Protein AF-A0A4Q6BII1-F1 (afdb_monomer)

Radius of gyration: 21.55 Å; Cα contacts (8 Å, |Δi|>4): 163; chains: 1; bounding box: 41×50×65 Å

Structure (mmCIF, N/CA/C/O backbone):
data_AF-A0A4Q6BII1-F1
#
_entry.id   AF-A0A4Q6BII1-F1
#
loop_
_atom_site.group_PDB
_atom_site.id
_atom_site.type_symbol
_atom_site.label_atom_id
_atom_site.label_alt_id
_atom_site.label_comp_id
_atom_site.label_asym_id
_atom_site.label_entity_id
_atom_site.label_seq_id
_atom_site.pdbx_PDB_ins_code
_atom_site.Cartn_x
_atom_site.Cartn_y
_atom_site.Cartn_z
_atom_site.occupancy
_atom_site.B_iso_or_equiv
_atom_site.auth_seq_id
_atom_site.auth_comp_id
_atom_site.auth_asym_id
_atom_site.auth_atom_id
_atom_site.pdbx_PDB_model_num
ATOM 1 N N . MET A 1 1 ? -18.991 -22.303 -30.744 1.00 34.25 1 MET A N 1
ATOM 2 C CA . MET A 1 1 ? -18.487 -20.930 -30.538 1.00 34.25 1 MET A CA 1
ATOM 3 C C . MET A 1 1 ? -17.947 -20.864 -29.124 1.00 34.25 1 MET A C 1
ATOM 5 O O . MET A 1 1 ? -18.706 -20.685 -28.183 1.00 34.25 1 MET A O 1
ATOM 9 N N . GLU A 1 2 ? -16.661 -21.169 -28.987 1.00 31.41 2 GLU A N 1
ATOM 10 C CA . GLU A 1 2 ? -15.942 -21.189 -27.715 1.00 31.41 2 GLU A CA 1
ATOM 11 C C . GLU A 1 2 ? -15.625 -19.744 -27.312 1.00 31.41 2 GLU A C 1
ATOM 13 O O . GLU A 1 2 ? -14.815 -19.079 -27.955 1.00 31.41 2 GLU A O 1
ATOM 18 N N . ALA A 1 3 ? -16.290 -19.231 -26.277 1.00 32.81 3 ALA A N 1
ATOM 19 C CA . ALA A 1 3 ? -15.881 -17.990 -25.633 1.00 32.81 3 ALA A CA 1
ATOM 20 C C . ALA A 1 3 ? -14.829 -18.345 -24.577 1.00 32.81 3 ALA A C 1
ATOM 22 O O . ALA A 1 3 ? -15.116 -19.029 -23.595 1.00 32.81 3 ALA A O 1
ATOM 23 N N . GLY A 1 4 ? -13.590 -17.942 -24.858 1.00 30.06 4 GLY A N 1
ATOM 24 C CA . GLY A 1 4 ? -12.393 -18.321 -24.125 1.00 30.06 4 GLY A CA 1
ATOM 25 C C . GLY A 1 4 ? -12.484 -18.058 -22.625 1.00 30.06 4 GLY A C 1
ATOM 26 O O . GLY A 1 4 ? -12.765 -16.946 -22.177 1.00 30.06 4 GLY A O 1
ATOM 27 N N . ALA A 1 5 ? -12.161 -19.093 -21.852 1.00 34.50 5 ALA A N 1
ATOM 28 C CA . ALA A 1 5 ? -11.803 -18.964 -20.453 1.00 34.50 5 ALA A CA 1
ATOM 29 C C . ALA A 1 5 ? -10.589 -18.027 -20.354 1.00 34.50 5 ALA A C 1
ATOM 31 O O . ALA A 1 5 ? -9.453 -18.419 -20.633 1.00 34.50 5 ALA A O 1
ATOM 32 N N . ASN A 1 6 ? -10.844 -16.765 -20.003 1.00 36.00 6 ASN A N 1
ATOM 33 C CA . ASN A 1 6 ? -9.816 -15.761 -19.780 1.00 36.00 6 ASN A CA 1
ATOM 34 C C . ASN A 1 6 ? -9.047 -16.138 -18.508 1.00 36.00 6 ASN A C 1
ATOM 36 O O . ASN A 1 6 ? -9.420 -15.803 -17.384 1.00 36.00 6 ASN A O 1
ATOM 40 N N . ASN A 1 7 ? -8.004 -16.940 -18.704 1.00 34.62 7 ASN A N 1
ATOM 41 C CA . ASN A 1 7 ? -7.145 -17.502 -17.678 1.00 34.62 7 ASN A CA 1
ATOM 42 C C . ASN A 1 7 ? -6.182 -16.408 -17.182 1.00 34.62 7 ASN A C 1
ATOM 44 O O . ASN A 1 7 ? -4.979 -16.425 -17.450 1.00 34.62 7 ASN A O 1
ATOM 48 N N . LEU A 1 8 ? -6.730 -15.416 -16.474 1.00 41.81 8 LEU A N 1
ATOM 49 C CA . LEU A 1 8 ? -5.967 -14.496 -15.639 1.00 41.81 8 LEU A CA 1
ATOM 50 C C . LEU A 1 8 ? -5.309 -15.341 -14.547 1.00 41.81 8 LEU A C 1
ATOM 52 O O . LEU A 1 8 ? -5.911 -15.625 -13.514 1.00 41.81 8 LEU A O 1
ATOM 56 N N . LYS A 1 9 ? -4.078 -15.799 -14.805 1.00 41.16 9 LYS A N 1
ATOM 57 C CA . LYS A 1 9 ? -3.211 -16.452 -13.818 1.00 41.16 9 LYS A CA 1
ATOM 58 C C . LYS A 1 9 ? -3.193 -15.574 -12.569 1.00 41.16 9 LYS A C 1
ATOM 60 O O . LYS A 1 9 ? -2.496 -14.563 -12.541 1.00 41.16 9 LYS A O 1
ATOM 65 N N . LYS A 1 10 ? -3.987 -15.947 -11.563 1.00 42.03 10 LYS A N 1
ATOM 66 C CA . LYS A 1 10 ? -4.160 -15.214 -10.308 1.00 42.03 10 LYS A CA 1
ATOM 67 C C . LYS A 1 10 ? -2.780 -15.086 -9.6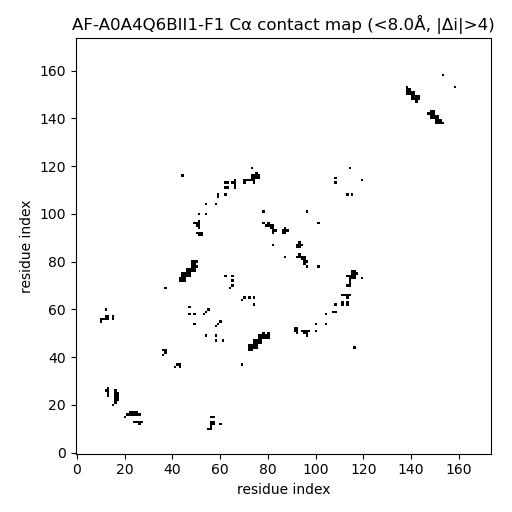64 1.00 42.03 10 LYS A C 1
ATOM 69 O O . LYS A 1 10 ? -2.242 -16.059 -9.134 1.00 42.03 10 LYS A O 1
ATOM 74 N N . ALA A 1 11 ? -2.145 -13.924 -9.812 1.00 53.94 11 ALA A N 1
ATOM 75 C CA . ALA A 1 11 ? -0.822 -13.686 -9.261 1.00 53.94 11 ALA A CA 1
ATOM 76 C C . ALA A 1 11 ? -0.919 -13.877 -7.747 1.00 53.94 11 ALA A C 1
ATOM 78 O O . ALA A 1 11 ? -1.707 -13.202 -7.091 1.00 53.94 11 ALA A O 1
ATOM 79 N N . ARG A 1 12 ? -0.169 -14.838 -7.193 1.00 57.84 12 ARG A N 1
ATOM 80 C CA . ARG A 1 12 ? -0.220 -15.138 -5.759 1.00 57.84 12 ARG A CA 1
ATOM 81 C C . ARG A 1 12 ? 0.144 -13.868 -4.977 1.00 57.84 12 ARG A C 1
ATOM 83 O O . ARG A 1 12 ? 1.288 -13.406 -5.136 1.00 57.84 12 ARG A O 1
ATOM 90 N N . PRO A 1 13 ? -0.765 -13.334 -4.141 1.00 64.38 13 PRO A N 1
ATOM 91 C CA . PRO A 1 13 ? -0.460 -12.202 -3.276 1.00 64.38 13 PRO A CA 1
ATOM 92 C C . PRO A 1 13 ? 0.798 -12.502 -2.457 1.00 64.38 13 PRO A C 1
ATOM 94 O O . PRO A 1 13 ? 0.960 -13.611 -1.950 1.00 64.38 13 PRO A O 1
ATOM 97 N N . GLY A 1 14 ? 1.734 -11.555 -2.399 1.00 67.06 14 GLY A N 1
ATOM 98 C CA . GLY A 1 14 ? 3.001 -11.715 -1.673 1.00 67.06 14 GLY A CA 1
ATOM 99 C C . GLY A 1 14 ? 4.154 -12.360 -2.453 1.00 67.06 14 GLY A C 1
ATOM 100 O O . GLY A 1 14 ? 5.294 -12.322 -1.988 1.00 67.06 14 GLY A O 1
ATOM 101 N N . SER A 1 15 ? 3.933 -12.883 -3.666 1.00 81.75 15 SER A N 1
ATOM 102 C CA . SER A 1 15 ? 5.036 -13.438 -4.475 1.00 81.75 15 SER A CA 1
ATOM 103 C C . SER A 1 15 ? 6.072 -12.382 -4.893 1.00 81.75 15 SER A C 1
ATOM 105 O O . SER A 1 15 ? 7.258 -12.696 -5.022 1.00 81.75 15 SER A O 1
ATOM 107 N N . CYS A 1 16 ? 5.650 -11.124 -5.046 1.00 90.56 16 CYS A N 1
ATOM 108 C CA . CYS A 1 16 ? 6.509 -9.988 -5.380 1.00 90.56 16 CYS A CA 1
ATOM 109 C C . CYS A 1 16 ? 7.526 -9.670 -4.280 1.00 90.56 16 CYS A C 1
ATOM 111 O O . CYS A 1 16 ? 8.690 -9.445 -4.595 1.00 90.56 16 CYS A O 1
ATOM 113 N N . ALA A 1 17 ? 7.143 -9.752 -3.002 1.00 90.25 17 ALA A N 1
ATOM 114 C CA . ALA A 1 17 ? 8.054 -9.487 -1.887 1.00 90.25 17 ALA A CA 1
ATOM 115 C C . ALA A 1 17 ? 9.252 -10.450 -1.876 1.00 90.25 17 ALA A C 1
ATOM 117 O O . ALA A 1 17 ? 10.391 -10.032 -1.674 1.00 90.25 17 ALA A O 1
ATOM 118 N N . ARG A 1 18 ? 9.017 -11.730 -2.195 1.00 90.19 18 ARG A N 1
ATOM 119 C CA . ARG A 1 18 ? 10.093 -12.719 -2.334 1.00 90.19 18 ARG A CA 1
ATOM 120 C C . ARG A 1 18 ? 10.954 -12.471 -3.573 1.00 90.19 18 ARG A C 1
ATOM 122 O O . ARG A 1 18 ? 12.163 -12.649 -3.505 1.00 90.19 18 ARG A O 1
ATOM 129 N N . LYS A 1 19 ? 10.350 -12.114 -4.711 1.00 90.06 19 LYS A N 1
ATOM 130 C CA . LYS A 1 19 ? 11.076 -11.919 -5.980 1.00 90.06 19 LYS A CA 1
ATOM 131 C C . LYS A 1 19 ? 11.939 -10.656 -5.973 1.00 90.06 19 LYS A C 1
ATOM 133 O O . LYS A 1 19 ? 13.076 -10.706 -6.421 1.00 90.06 19 LYS A O 1
ATOM 138 N N . ILE A 1 20 ? 11.390 -9.557 -5.463 1.00 89.44 20 ILE A N 1
ATOM 139 C CA . ILE A 1 20 ? 11.988 -8.219 -5.529 1.00 89.44 20 ILE A CA 1
ATOM 140 C C . ILE A 1 20 ? 12.780 -7.941 -4.255 1.00 89.44 20 ILE A C 1
ATOM 142 O O . ILE A 1 20 ? 13.984 -7.715 -4.305 1.00 89.44 20 ILE A O 1
ATOM 146 N N . GLY A 1 21 ? 12.115 -8.022 -3.101 1.00 85.75 21 GLY A N 1
ATOM 147 C CA . GLY A 1 21 ? 12.714 -7.712 -1.801 1.00 85.75 21 GLY A CA 1
ATOM 148 C C . GLY A 1 21 ? 13.489 -8.868 -1.171 1.00 85.75 21 GLY A C 1
ATOM 149 O O . GLY A 1 21 ? 14.138 -8.670 -0.152 1.00 85.75 21 GLY A O 1
ATOM 150 N N . ARG A 1 22 ? 13.420 -10.082 -1.741 1.00 89.88 22 ARG A N 1
ATOM 151 C CA . ARG A 1 22 ? 13.956 -11.321 -1.138 1.00 89.88 22 ARG A CA 1
ATOM 152 C C . ARG A 1 22 ? 13.368 -11.623 0.245 1.00 89.88 22 ARG A C 1
ATOM 154 O O . ARG A 1 22 ? 13.973 -12.351 1.024 1.00 89.88 22 ARG A O 1
ATOM 161 N N . ILE A 1 23 ? 12.159 -11.124 0.518 1.00 90.31 23 ILE A N 1
ATOM 162 C CA . ILE A 1 23 ? 11.469 -11.305 1.799 1.00 90.31 23 ILE A CA 1
ATOM 163 C C . ILE A 1 23 ? 10.456 -12.452 1.670 1.00 90.31 23 ILE A C 1
ATOM 165 O O . ILE A 1 23 ? 9.436 -12.304 0.985 1.00 90.31 23 ILE A O 1
ATOM 169 N N . PRO A 1 24 ? 10.704 -13.618 2.289 1.00 88.69 24 PRO A N 1
ATOM 170 C CA . PRO A 1 24 ? 9.736 -14.705 2.309 1.00 88.69 24 PRO A CA 1
ATOM 171 C C . PRO A 1 24 ? 8.568 -14.374 3.246 1.00 88.69 24 PRO A C 1
ATOM 173 O O . PRO A 1 24 ? 8.750 -13.720 4.267 1.00 88.69 24 PRO A O 1
ATOM 176 N N . ARG A 1 25 ? 7.370 -14.870 2.914 1.00 88.94 25 ARG A N 1
ATOM 177 C CA . ARG A 1 25 ? 6.154 -14.761 3.746 1.00 88.94 25 ARG A CA 1
ATOM 178 C C . ARG A 1 25 ? 5.773 -13.334 4.178 1.00 88.94 25 ARG A C 1
ATOM 180 O O . ARG A 1 25 ? 5.088 -13.156 5.178 1.00 88.94 25 ARG A O 1
ATOM 187 N N . TYR A 1 26 ? 6.219 -12.311 3.442 1.00 90.75 26 TYR A N 1
ATOM 188 C CA . TYR A 1 26 ? 5.977 -10.909 3.800 1.00 90.75 26 TYR A CA 1
ATOM 189 C C . TYR A 1 26 ? 4.486 -10.614 3.980 1.00 90.75 26 TYR A C 1
ATOM 191 O O . TYR A 1 26 ? 4.082 -10.030 4.978 1.00 90.75 26 TYR A O 1
ATOM 199 N N . PHE A 1 27 ? 3.660 -11.053 3.028 1.00 90.50 27 PHE A N 1
ATOM 200 C CA . PHE A 1 27 ? 2.234 -10.748 3.044 1.00 90.50 27 PHE A CA 1
ATOM 201 C C . PHE A 1 27 ? 1.519 -11.441 4.209 1.00 90.50 27 PHE A C 1
ATOM 203 O O . PHE A 1 27 ? 0.665 -10.844 4.852 1.00 90.50 27 PHE A O 1
ATOM 210 N N . GLU A 1 28 ? 1.881 -12.683 4.522 1.00 91.56 28 GLU A N 1
ATOM 211 C CA . GLU A 1 28 ? 1.362 -13.415 5.674 1.00 91.56 28 GLU A CA 1
ATOM 212 C C . GLU A 1 28 ? 1.757 -12.745 6.995 1.00 91.56 28 GLU A C 1
ATOM 214 O O . GLU A 1 28 ? 0.883 -12.488 7.824 1.00 91.56 28 GLU A O 1
ATOM 219 N N . SER A 1 29 ? 3.038 -12.398 7.159 1.00 93.50 29 SER A N 1
ATOM 220 C CA . SER A 1 29 ? 3.549 -11.742 8.367 1.00 93.50 29 SER A CA 1
ATOM 221 C C . SER A 1 29 ? 2.915 -10.368 8.590 1.00 93.50 29 SER A C 1
ATOM 223 O O . SER A 1 29 ? 2.462 -10.073 9.693 1.00 93.50 29 SER A O 1
ATOM 225 N N . VAL A 1 30 ? 2.822 -9.541 7.543 1.00 93.56 30 VAL A N 1
ATOM 226 C CA . VAL A 1 30 ? 2.227 -8.198 7.633 1.00 93.56 30 VAL A CA 1
ATOM 227 C C . VAL A 1 30 ? 0.744 -8.277 7.979 1.00 93.56 30 VAL A C 1
ATOM 229 O O . VAL A 1 30 ? 0.294 -7.568 8.872 1.00 93.56 30 VAL A O 1
ATOM 232 N N . LYS A 1 31 ? -0.021 -9.177 7.348 1.00 94.00 31 LYS A N 1
ATOM 233 C CA . LYS A 1 31 ? -1.441 -9.368 7.685 1.00 94.00 31 LYS A CA 1
ATOM 234 C C . LYS A 1 31 ? -1.644 -9.788 9.139 1.00 94.00 31 LYS A C 1
ATOM 236 O O . LYS A 1 31 ? -2.570 -9.300 9.782 1.00 94.00 31 LYS A O 1
ATOM 241 N N . ALA A 1 32 ? -0.802 -10.687 9.651 1.00 93.44 32 ALA A N 1
ATOM 242 C CA . ALA A 1 32 ? -0.866 -11.118 11.045 1.00 93.44 32 ALA A CA 1
ATOM 243 C C . ALA A 1 32 ? -0.567 -9.957 12.007 1.00 93.44 32 ALA A C 1
ATOM 245 O O . ALA A 1 32 ? -1.323 -9.744 12.951 1.00 93.44 32 ALA A O 1
ATOM 246 N N . ALA A 1 33 ? 0.473 -9.167 11.722 1.00 93.56 33 ALA A N 1
ATOM 247 C CA . ALA A 1 33 ? 0.847 -8.010 12.532 1.00 93.56 33 ALA A CA 1
ATOM 248 C C . ALA A 1 33 ? -0.231 -6.914 12.520 1.00 93.56 33 ALA A C 1
ATOM 250 O O . ALA A 1 33 ? -0.618 -6.426 13.578 1.00 93.56 33 ALA A O 1
ATOM 251 N N . ILE A 1 34 ? -0.774 -6.574 11.345 1.00 94.62 34 ILE A N 1
ATOM 252 C CA . ILE A 1 34 ? -1.856 -5.586 11.223 1.00 94.62 34 ILE A CA 1
ATOM 253 C C . ILE A 1 34 ? -3.106 -6.067 11.969 1.00 94.62 34 ILE A C 1
ATOM 255 O O . ILE A 1 34 ? -3.734 -5.280 12.669 1.00 94.62 34 ILE A O 1
ATOM 259 N N . LYS A 1 35 ? -3.463 -7.357 11.868 1.00 93.12 35 LYS A N 1
ATOM 260 C CA . LYS A 1 35 ? -4.571 -7.911 12.658 1.00 93.12 35 LYS A CA 1
ATOM 261 C C . LYS A 1 35 ? -4.305 -7.763 14.145 1.00 93.12 35 LYS A C 1
ATOM 263 O O . LYS A 1 35 ? -5.178 -7.275 14.846 1.00 93.12 35 LYS A O 1
ATOM 268 N N . TYR A 1 36 ? -3.130 -8.154 14.623 1.00 92.62 36 TYR A N 1
ATOM 269 C CA . TYR A 1 36 ? -2.789 -8.023 16.037 1.00 92.62 36 TYR A CA 1
ATOM 270 C C . TYR A 1 36 ? -2.916 -6.569 16.524 1.00 92.62 36 TYR A C 1
ATOM 272 O O . TYR A 1 36 ? -3.579 -6.322 17.526 1.00 92.62 36 TYR A O 1
ATOM 280 N N . ALA A 1 37 ? -2.379 -5.610 15.764 1.00 90.06 37 ALA A N 1
ATOM 281 C CA . ALA A 1 37 ? -2.502 -4.184 16.064 1.00 90.06 37 ALA A CA 1
ATOM 282 C C . ALA A 1 37 ? -3.963 -3.703 16.067 1.00 90.06 37 ALA A C 1
ATOM 284 O O . ALA A 1 37 ? -4.362 -2.962 16.953 1.00 90.06 37 ALA A O 1
ATOM 285 N N . ALA A 1 38 ? -4.797 -4.168 15.136 1.00 88.44 38 ALA A N 1
ATOM 286 C CA . ALA A 1 38 ? -6.21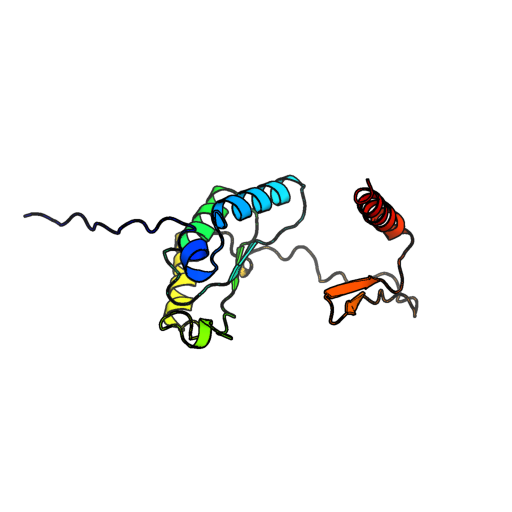4 -3.808 15.124 1.00 88.44 38 ALA A CA 1
ATOM 287 C C . ALA A 1 38 ? -6.980 -4.322 16.360 1.00 88.44 38 ALA A C 1
ATOM 289 O O . ALA A 1 38 ? -7.921 -3.675 16.810 1.00 88.44 38 ALA A O 1
ATOM 290 N N . HIS A 1 39 ? -6.585 -5.470 16.923 1.00 86.25 39 HIS A N 1
ATOM 291 C CA . HIS A 1 39 ? -7.228 -6.035 18.116 1.00 86.25 39 HIS A CA 1
ATOM 292 C C . HIS A 1 39 ? -6.762 -5.383 19.425 1.00 86.25 39 HIS A C 1
ATOM 294 O O . HIS A 1 39 ? -7.394 -5.610 20.454 1.00 86.25 39 HIS A O 1
ATOM 300 N N . SER A 1 40 ? -5.695 -4.575 19.420 1.00 85.38 40 SER A N 1
ATOM 301 C CA . SER A 1 40 ? -5.242 -3.878 20.633 1.00 85.38 40 SER A CA 1
ATOM 302 C C . SER A 1 40 ? -6.095 -2.654 20.988 1.00 85.38 40 SER A C 1
ATOM 304 O O . SER A 1 40 ? -5.927 -2.096 22.068 1.00 85.38 40 SER A O 1
ATOM 306 N N . GLY A 1 41 ? -6.998 -2.229 20.094 1.00 77.75 41 GLY A N 1
ATOM 307 C CA . GLY A 1 41 ? -7.805 -1.017 20.259 1.00 77.75 41 GLY A CA 1
ATOM 308 C C . GLY A 1 41 ? -7.065 0.281 19.922 1.00 77.75 41 GLY A C 1
ATOM 309 O O . GLY A 1 41 ? -7.601 1.358 20.168 1.00 77.75 41 GLY A O 1
ATOM 310 N N . ALA A 1 42 ? -5.851 0.198 19.366 1.00 78.31 42 ALA A N 1
ATOM 311 C CA . ALA A 1 42 ? -5.111 1.365 18.902 1.00 78.31 42 ALA A CA 1
ATOM 312 C C . ALA A 1 42 ? -5.782 2.011 17.679 1.00 78.31 42 ALA A C 1
ATOM 314 O O . ALA A 1 42 ? -6.253 1.314 16.777 1.00 78.31 42 ALA A O 1
ATOM 315 N N . ASP A 1 43 ? -5.754 3.344 17.620 1.00 81.19 43 ASP A N 1
ATOM 316 C CA . ASP A 1 43 ? -6.083 4.061 16.390 1.00 81.19 43 ASP A CA 1
ATOM 317 C C . ASP A 1 43 ? -4.993 3.795 15.341 1.00 81.19 43 ASP A C 1
ATOM 319 O O . ASP A 1 43 ? -3.792 3.868 15.623 1.00 81.19 43 ASP A O 1
ATOM 323 N N . MET A 1 44 ? -5.402 3.409 14.134 1.00 86.25 44 MET A N 1
ATOM 324 C CA . MET A 1 44 ? -4.500 2.866 13.123 1.00 86.25 44 MET A CA 1
ATOM 325 C C . MET A 1 44 ? -4.916 3.288 11.718 1.00 86.25 44 MET A C 1
ATOM 327 O O . MET A 1 44 ? -6.091 3.316 11.369 1.00 86.25 44 MET A O 1
ATOM 331 N N . VAL A 1 45 ? -3.916 3.514 10.866 1.00 93.12 45 VAL A N 1
ATOM 332 C CA . VAL A 1 45 ? -4.064 3.664 9.414 1.00 93.12 45 VAL A CA 1
ATOM 333 C C . VAL A 1 45 ? -3.184 2.639 8.703 1.00 93.12 45 VAL A C 1
ATOM 335 O O . VAL A 1 45 ? -2.008 2.474 9.031 1.00 93.12 45 VAL A O 1
ATOM 338 N N . ILE A 1 46 ? -3.722 1.972 7.683 1.00 95.19 46 ILE A N 1
ATOM 339 C CA . ILE A 1 46 ? -2.940 1.093 6.809 1.00 95.19 46 ILE A CA 1
ATOM 340 C C . ILE A 1 46 ? -2.388 1.934 5.663 1.00 95.19 46 ILE A C 1
ATOM 342 O O . ILE A 1 46 ? -3.127 2.372 4.784 1.00 95.19 46 ILE A O 1
ATOM 346 N N . ARG A 1 47 ? -1.075 2.162 5.651 1.00 95.69 47 ARG A N 1
ATOM 347 C CA . ARG A 1 47 ? -0.396 2.915 4.588 1.00 95.69 47 ARG A CA 1
ATOM 348 C C . ARG A 1 47 ? 0.192 1.952 3.566 1.00 95.69 47 ARG A C 1
ATOM 350 O O . ARG A 1 47 ? 1.090 1.179 3.886 1.00 95.69 47 ARG A O 1
ATOM 357 N N . HIS A 1 48 ? -0.288 2.015 2.331 1.00 95.88 48 HIS A N 1
ATOM 358 C CA . HIS A 1 48 ? 0.182 1.165 1.244 1.00 95.88 48 HIS A CA 1
ATOM 359 C C . HIS A 1 48 ? 0.908 1.999 0.191 1.00 95.88 48 HIS A C 1
ATOM 361 O O . HIS A 1 48 ? 0.292 2.808 -0.504 1.00 95.88 48 HIS A O 1
ATOM 367 N N . LEU A 1 49 ? 2.219 1.789 0.064 1.00 95.81 49 LEU A N 1
ATOM 368 C CA . LEU A 1 49 ? 3.009 2.377 -1.012 1.00 95.81 49 LEU A CA 1
ATOM 369 C C . LEU A 1 49 ? 2.726 1.632 -2.316 1.00 95.81 49 LEU A C 1
ATOM 371 O O . LEU A 1 49 ? 3.139 0.485 -2.488 1.00 95.81 49 LEU A O 1
ATOM 375 N N . ALA A 1 50 ? 2.021 2.287 -3.232 1.00 96.56 50 ALA A N 1
ATOM 376 C CA . ALA A 1 50 ? 1.828 1.769 -4.571 1.00 96.56 50 ALA A CA 1
ATOM 377 C C . ALA A 1 50 ? 3.169 1.748 -5.316 1.00 96.56 50 ALA A C 1
ATOM 379 O O . ALA A 1 50 ? 3.960 2.679 -5.199 1.00 96.56 50 ALA A O 1
ATOM 380 N N . MET A 1 51 ? 3.413 0.693 -6.094 1.00 95.50 51 MET A N 1
ATOM 381 C CA . MET A 1 51 ? 4.618 0.541 -6.914 1.00 95.50 51 MET A CA 1
ATOM 382 C C . MET A 1 51 ? 4.233 0.350 -8.388 1.00 95.50 51 MET A C 1
ATOM 384 O O . MET A 1 51 ? 3.211 -0.294 -8.665 1.00 95.50 51 MET A O 1
ATOM 388 N N . PRO A 1 52 ? 5.033 0.868 -9.338 1.00 96.12 52 PRO A N 1
ATOM 389 C CA . PRO A 1 52 ? 4.777 0.710 -10.771 1.00 96.12 52 PRO A CA 1
ATOM 390 C C . PRO A 1 52 ? 4.723 -0.774 -11.161 1.00 96.12 52 PRO A C 1
ATOM 392 O O . PRO A 1 52 ? 5.471 -1.592 -10.632 1.00 96.12 52 PRO A O 1
ATOM 395 N N . GLY A 1 53 ? 3.806 -1.148 -12.057 1.00 94.44 53 GLY A N 1
ATOM 396 C CA . GLY A 1 53 ? 3.616 -2.537 -12.506 1.00 94.44 53 GLY A CA 1
ATOM 397 C C . GLY A 1 53 ? 3.118 -3.538 -11.445 1.00 94.44 53 GLY A C 1
ATOM 398 O O . GLY A 1 53 ? 2.944 -4.716 -11.757 1.00 94.44 53 GLY A O 1
ATOM 399 N N . HIS A 1 54 ? 2.843 -3.093 -10.213 1.00 94.62 54 HIS A N 1
ATOM 400 C CA . HIS A 1 54 ? 2.448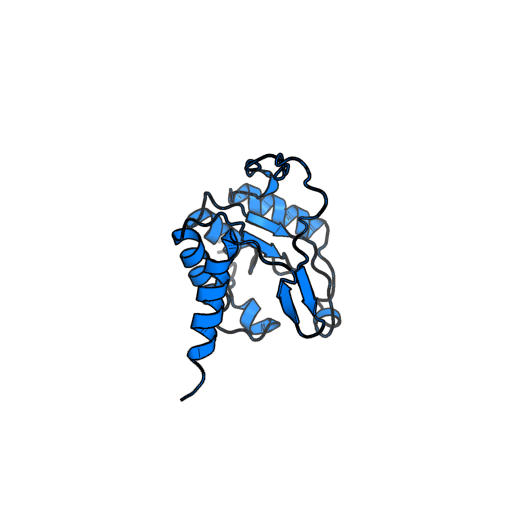 -3.946 -9.082 1.00 94.62 54 HIS A CA 1
ATOM 401 C C . HIS A 1 54 ? 1.022 -3.694 -8.571 1.00 94.62 54 HIS A C 1
ATOM 403 O O . HIS A 1 54 ? 0.689 -3.994 -7.424 1.00 94.62 54 HIS A O 1
ATOM 409 N N . LEU A 1 55 ? 0.149 -3.179 -9.433 1.00 94.94 55 LEU A N 1
ATOM 410 C CA . LEU A 1 55 ? -1.230 -2.842 -9.082 1.00 94.94 55 LEU A CA 1
ATOM 411 C C . LEU A 1 55 ? -2.041 -4.106 -8.760 1.00 94.94 55 LEU A C 1
ATOM 413 O O . LEU A 1 55 ? -2.539 -4.270 -7.652 1.00 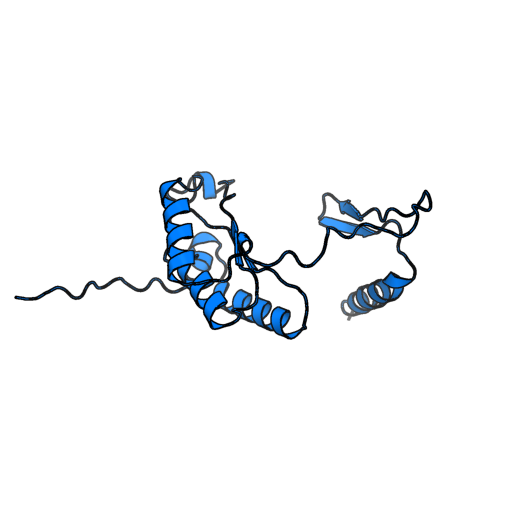94.94 55 LEU A O 1
ATOM 417 N N . GLU A 1 56 ? -2.091 -5.046 -9.700 1.00 93.88 56 GLU A N 1
ATOM 418 C CA . GLU A 1 56 ? -2.918 -6.257 -9.603 1.00 93.88 56 GLU A CA 1
ATOM 419 C C . GLU A 1 56 ? -2.369 -7.301 -8.620 1.00 93.88 56 GLU A C 1
ATOM 421 O O . GLU A 1 56 ? -3.120 -7.992 -7.940 1.00 93.88 56 GLU A O 1
ATOM 426 N N . CYS A 1 57 ? -1.045 -7.443 -8.534 1.00 91.81 57 CYS A N 1
ATOM 427 C CA . CYS A 1 57 ? -0.411 -8.497 -7.740 1.00 91.81 57 CYS A CA 1
ATOM 428 C C . CYS A 1 57 ? -0.073 -8.082 -6.297 1.00 91.81 57 CYS A C 1
ATOM 430 O O . CYS A 1 57 ? 0.164 -8.964 -5.465 1.00 91.81 57 CYS A O 1
ATOM 432 N N . CYS A 1 58 ? -0.052 -6.776 -5.995 1.00 93.00 58 CYS A N 1
ATOM 433 C CA . CYS A 1 58 ? 0.262 -6.247 -4.663 1.00 93.00 58 CYS A CA 1
ATOM 434 C C . CYS A 1 58 ? -0.841 -5.334 -4.115 1.00 93.00 58 CYS A C 1
ATOM 436 O O . CYS A 1 58 ? -1.359 -5.613 -3.036 1.00 93.00 58 CYS A O 1
ATOM 438 N N . ALA A 1 59 ? -1.204 -4.265 -4.832 1.00 95.25 59 ALA A N 1
ATOM 439 C CA . ALA A 1 59 ? -2.134 -3.265 -4.305 1.00 95.25 59 ALA A CA 1
ATOM 440 C C . ALA A 1 59 ? -3.569 -3.796 -4.203 1.00 95.25 59 ALA A C 1
ATOM 442 O O . ALA A 1 59 ? -4.174 -3.689 -3.138 1.00 95.25 59 ALA A O 1
ATOM 443 N N . ARG A 1 60 ? -4.080 -4.443 -5.260 1.00 95.81 60 ARG A N 1
ATOM 444 C CA . ARG A 1 60 ? -5.401 -5.088 -5.264 1.00 95.81 60 ARG A CA 1
ATOM 445 C C . ARG A 1 60 ? -5.591 -6.034 -4.075 1.00 95.81 60 ARG A C 1
ATOM 447 O O . ARG A 1 60 ? -6.484 -5.770 -3.275 1.00 95.81 60 ARG A O 1
ATOM 454 N N . PRO A 1 61 ? -4.762 -7.081 -3.882 1.00 95.56 61 PRO A N 1
ATOM 455 C CA . PRO A 1 61 ? -4.992 -8.016 -2.788 1.00 95.56 61 PRO A CA 1
ATOM 456 C C . PRO A 1 61 ? -4.796 -7.383 -1.406 1.00 95.56 61 PRO A C 1
ATOM 458 O O . PRO A 1 61 ? -5.374 -7.870 -0.439 1.00 95.56 61 PRO A O 1
ATOM 461 N N . ALA A 1 62 ? -3.994 -6.318 -1.279 1.00 95.62 62 ALA A N 1
ATOM 462 C CA . ALA A 1 62 ? -3.890 -5.572 -0.027 1.00 95.62 62 ALA A CA 1
ATOM 463 C C . ALA A 1 62 ? -5.184 -4.802 0.286 1.00 95.62 62 ALA A C 1
ATOM 465 O O . ALA A 1 62 ? -5.643 -4.841 1.426 1.00 95.62 62 ALA A O 1
ATOM 466 N N . MET A 1 63 ? -5.781 -4.150 -0.717 1.00 96.88 63 MET A N 1
ATOM 467 C CA . MET A 1 63 ? -7.055 -3.437 -0.580 1.00 96.88 63 MET A CA 1
ATOM 468 C C . MET A 1 63 ? -8.221 -4.390 -0.315 1.00 96.88 63 MET A C 1
ATOM 470 O O . MET A 1 63 ? -8.981 -4.154 0.618 1.00 96.88 63 MET A O 1
ATOM 474 N N . GLU A 1 64 ? -8.333 -5.483 -1.078 1.00 96.56 64 GLU A N 1
ATOM 475 C CA . GLU A 1 64 ? -9.359 -6.518 -0.872 1.00 96.56 64 GLU A CA 1
ATOM 476 C C . GLU A 1 64 ? -9.273 -7.091 0.546 1.00 96.56 64 GLU A C 1
ATOM 478 O O . GLU A 1 64 ? -10.271 -7.152 1.260 1.00 96.56 64 GLU A O 1
ATOM 483 N N . TRP A 1 65 ? -8.061 -7.434 0.995 1.00 96.44 65 TRP A N 1
ATOM 484 C CA . TRP A 1 65 ? -7.861 -7.963 2.338 1.00 96.44 65 TRP A CA 1
ATOM 485 C C . TRP A 1 65 ? -8.227 -6.951 3.428 1.00 96.44 65 TRP A C 1
ATOM 487 O O . TRP A 1 65 ? -8.880 -7.326 4.402 1.00 96.44 65 TRP A O 1
ATOM 497 N N . ALA A 1 66 ? -7.813 -5.687 3.283 1.00 96.06 66 ALA A N 1
ATOM 498 C CA . ALA A 1 66 ? -8.129 -4.640 4.251 1.00 96.06 66 ALA A CA 1
ATOM 499 C C . ALA A 1 66 ? -9.639 -4.371 4.315 1.00 96.06 66 ALA A C 1
ATOM 501 O O . ALA A 1 66 ? -10.187 -4.289 5.407 1.00 96.06 66 ALA A O 1
ATOM 502 N N . CYS A 1 67 ? -10.312 -4.310 3.164 1.00 96.38 67 CYS A N 1
ATOM 503 C CA . CYS A 1 67 ? -11.760 -4.141 3.079 1.00 96.38 67 CYS A CA 1
ATOM 504 C C . CYS A 1 67 ? -12.513 -5.292 3.764 1.00 96.38 67 CYS A C 1
ATOM 506 O O . CYS A 1 67 ? -13.417 -5.047 4.557 1.00 96.38 67 CYS A O 1
ATOM 508 N N . GLU A 1 68 ? -12.098 -6.537 3.521 1.00 96.56 68 GLU A N 1
ATOM 509 C CA . GLU A 1 68 ? -12.743 -7.722 4.094 1.00 96.56 68 GLU A CA 1
ATOM 510 C C . GLU A 1 68 ? -12.485 -7.870 5.602 1.00 96.56 68 GLU A C 1
ATOM 512 O O . GLU A 1 68 ? -13.372 -8.263 6.354 1.00 96.56 68 GLU A O 1
ATOM 517 N N . ASN A 1 69 ? -11.261 -7.592 6.061 1.00 95.62 69 ASN A N 1
ATOM 518 C CA . ASN A 1 69 ? -10.843 -7.941 7.422 1.00 95.62 69 ASN A CA 1
ATOM 519 C C . ASN A 1 69 ? -10.905 -6.761 8.394 1.00 95.62 69 ASN A C 1
ATOM 521 O O . ASN A 1 69 ? -11.013 -6.986 9.596 1.00 95.62 69 ASN A O 1
ATOM 525 N N . LEU A 1 70 ? -10.767 -5.530 7.898 1.00 94.88 70 LEU A N 1
ATOM 526 C CA . LEU A 1 70 ? -10.621 -4.311 8.694 1.00 94.88 70 LEU A CA 1
ATOM 527 C C . LEU A 1 70 ? -11.381 -3.131 8.050 1.00 94.88 70 LEU A C 1
ATOM 529 O O . LEU A 1 70 ? -10.781 -2.086 7.794 1.00 94.88 70 LEU A O 1
ATOM 533 N N . PRO A 1 71 ? -12.701 -3.252 7.806 1.00 93.12 71 PRO A N 1
ATOM 534 C CA . PRO A 1 71 ? -13.474 -2.256 7.051 1.00 93.12 71 PRO A CA 1
ATOM 535 C C . PRO A 1 71 ? -13.472 -0.858 7.689 1.00 93.12 71 PRO A C 1
ATOM 537 O O . PRO A 1 71 ? -13.571 0.148 6.993 1.00 93.12 71 PRO A O 1
ATOM 540 N N . ASN A 1 72 ? -13.313 -0.779 9.012 1.00 90.19 72 ASN A N 1
ATOM 541 C CA . ASN A 1 72 ? -13.306 0.488 9.746 1.00 90.19 72 ASN A CA 1
ATOM 542 C C . ASN A 1 72 ? -11.927 1.162 9.784 1.00 90.19 72 ASN A C 1
ATOM 544 O O . ASN A 1 72 ? -11.835 2.312 10.199 1.00 90.19 72 ASN A O 1
ATOM 548 N N . VAL A 1 73 ? -10.862 0.477 9.354 1.00 92.19 73 VAL A N 1
ATOM 549 C CA . VAL A 1 73 ? -9.500 1.017 9.387 1.00 92.19 73 VAL A CA 1
ATOM 550 C C . VAL A 1 73 ? -9.228 1.810 8.105 1.00 92.19 73 VAL A C 1
ATOM 552 O O . VAL A 1 73 ? -9.324 1.244 7.013 1.00 92.19 73 VAL A O 1
ATOM 555 N N . PRO A 1 74 ? -8.845 3.096 8.201 1.00 93.75 74 PRO A N 1
ATOM 556 C CA . PRO A 1 74 ? -8.486 3.892 7.038 1.00 93.75 74 PRO A CA 1
ATOM 557 C C . PRO A 1 74 ? -7.312 3.293 6.254 1.00 93.75 74 PRO A C 1
ATOM 559 O O . PRO A 1 74 ? -6.267 2.949 6.811 1.00 93.75 74 PRO A O 1
ATOM 562 N N . PHE A 1 75 ? -7.456 3.227 4.935 1.00 96.25 75 PHE A N 1
ATOM 563 C CA . PHE A 1 75 ? -6.452 2.741 3.999 1.00 96.25 75 PHE A CA 1
ATOM 564 C C . PHE A 1 75 ? -5.899 3.906 3.174 1.00 96.25 75 PHE A C 1
ATOM 566 O O . PHE A 1 75 ? -6.592 4.520 2.360 1.00 96.25 75 PHE A O 1
ATOM 573 N N . HIS A 1 76 ? -4.629 4.233 3.378 1.00 96.75 76 HIS A N 1
ATOM 574 C CA . HIS A 1 76 ? -3.943 5.313 2.684 1.00 96.75 76 HIS A CA 1
ATOM 575 C C . HIS A 1 76 ? -3.114 4.759 1.522 1.00 96.75 76 HIS A C 1
ATOM 577 O O . HIS A 1 76 ? -2.030 4.204 1.719 1.00 96.75 76 HIS A O 1
ATOM 583 N N . LEU A 1 77 ? -3.614 4.949 0.299 1.00 95.81 77 LEU A N 1
ATOM 584 C CA . LEU A 1 77 ? -2.850 4.710 -0.924 1.00 95.81 77 LEU A CA 1
ATOM 585 C C . LEU A 1 77 ? -1.831 5.829 -1.142 1.00 95.81 77 LEU A C 1
ATOM 587 O O . LEU A 1 77 ? -2.202 6.983 -1.353 1.00 95.81 77 LEU A O 1
ATOM 591 N N . MET A 1 78 ? -0.549 5.476 -1.117 1.00 96.31 78 MET A N 1
ATOM 592 C CA . MET A 1 78 ? 0.557 6.408 -1.319 1.00 96.31 78 MET A CA 1
ATOM 593 C C . MET A 1 78 ? 1.164 6.213 -2.708 1.00 96.31 78 MET A C 1
ATOM 595 O O . MET A 1 78 ? 1.536 5.101 -3.075 1.00 96.31 78 MET A O 1
ATOM 599 N N . PHE A 1 79 ? 1.320 7.305 -3.458 1.00 96.06 79 PHE A N 1
ATOM 600 C CA . PHE A 1 79 ? 1.873 7.301 -4.824 1.00 96.06 79 PHE A CA 1
ATOM 601 C C . PHE A 1 79 ? 3.315 7.828 -4.898 1.00 96.06 79 PHE A C 1
ATOM 603 O O . PHE A 1 79 ? 3.833 8.094 -5.975 1.00 96.06 79 PHE A O 1
ATOM 610 N N . GLN A 1 80 ? 3.965 7.993 -3.746 1.00 95.19 80 GLN A N 1
ATOM 611 C CA . GLN A 1 80 ? 5.262 8.660 -3.580 1.00 95.19 80 GLN A CA 1
ATOM 612 C C . GLN A 1 80 ? 6.452 7.714 -3.806 1.00 95.19 80 GLN A C 1
ATOM 614 O O . GLN A 1 80 ? 7.510 7.883 -3.208 1.00 95.19 80 GLN A O 1
ATOM 619 N N . TYR A 1 81 ? 6.275 6.675 -4.620 1.00 96.12 81 TYR A N 1
A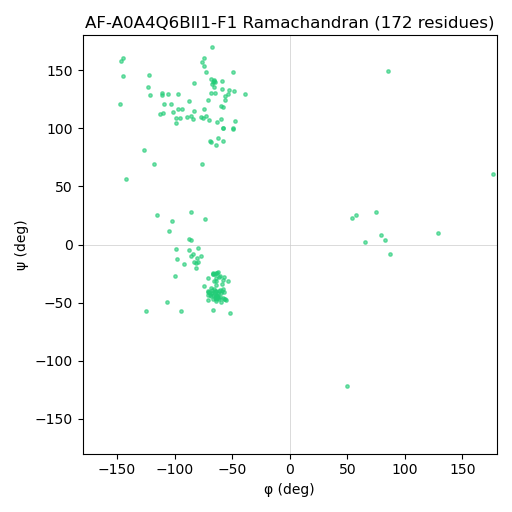TOM 620 C CA . TYR A 1 81 ? 7.362 5.754 -4.915 1.00 96.12 81 TYR A CA 1
ATOM 621 C C . TYR A 1 81 ? 8.398 6.440 -5.806 1.00 96.12 81 TYR A C 1
ATOM 623 O O . TYR A 1 81 ? 8.074 6.910 -6.900 1.00 96.12 81 TYR A O 1
ATOM 631 N N . LEU A 1 82 ? 9.643 6.453 -5.337 1.00 94.75 82 LEU A N 1
ATOM 632 C CA . LEU A 1 82 ? 10.802 6.916 -6.085 1.00 94.75 82 LEU A CA 1
ATOM 633 C C . LEU A 1 82 ? 11.814 5.766 -6.181 1.00 94.75 82 LEU A C 1
ATOM 635 O O . LEU A 1 82 ? 12.132 5.160 -5.153 1.00 94.75 82 LEU A O 1
ATOM 639 N N . PRO A 1 83 ? 12.296 5.430 -7.390 1.00 93.06 83 PRO A N 1
ATOM 640 C CA . PRO A 1 83 ? 13.326 4.416 -7.551 1.00 93.06 83 PRO A CA 1
ATOM 641 C C . PRO A 1 83 ? 14.654 4.894 -6.966 1.00 93.06 83 PRO A C 1
ATOM 643 O O . PRO A 1 83 ? 15.064 6.028 -7.197 1.00 93.06 83 PRO A O 1
ATOM 646 N N . ASP A 1 84 ? 15.354 3.998 -6.274 1.00 91.69 84 ASP A N 1
ATOM 647 C CA . ASP A 1 84 ? 16.711 4.243 -5.785 1.00 91.69 84 ASP A CA 1
ATOM 648 C C . ASP A 1 84 ? 17.558 2.957 -5.841 1.00 91.69 84 ASP A C 1
ATOM 650 O O . ASP A 1 84 ? 17.036 1.836 -5.930 1.00 91.69 84 ASP A O 1
ATOM 654 N N . TYR A 1 85 ? 18.881 3.108 -5.809 1.00 92.44 85 TYR A N 1
ATOM 655 C CA . TYR A 1 85 ? 19.865 2.030 -5.817 1.00 92.44 85 TYR A CA 1
ATOM 656 C C . TYR A 1 85 ? 19.596 1.008 -6.942 1.00 92.44 85 TYR A C 1
ATOM 658 O O . TYR A 1 85 ? 19.557 1.349 -8.124 1.00 92.44 85 TYR A O 1
ATOM 666 N N . ARG A 1 86 ? 19.396 -0.269 -6.594 1.00 88.44 86 ARG A N 1
ATOM 667 C CA . ARG A 1 86 ? 19.147 -1.362 -7.546 1.00 88.44 86 ARG A CA 1
ATOM 668 C C . ARG A 1 86 ? 17.817 -1.230 -8.274 1.00 88.44 86 ARG A C 1
ATOM 670 O O . ARG A 1 86 ? 17.701 -1.779 -9.364 1.00 88.44 86 ARG A O 1
ATOM 677 N N . ALA A 1 87 ? 16.835 -0.534 -7.699 1.00 91.31 87 ALA A N 1
ATOM 678 C CA . ALA A 1 87 ? 15.551 -0.346 -8.363 1.00 91.31 87 ALA A CA 1
ATOM 679 C C . ALA A 1 87 ? 15.703 0.511 -9.624 1.00 91.31 87 ALA A C 1
ATOM 681 O O . ALA A 1 87 ? 15.020 0.245 -10.602 1.00 91.31 87 ALA A O 1
ATOM 682 N N . ASN A 1 88 ? 16.651 1.456 -9.650 1.00 90.56 88 ASN A N 1
ATOM 683 C CA . ASN A 1 88 ? 16.857 2.360 -10.785 1.00 90.56 88 ASN A CA 1
ATOM 684 C C . ASN A 1 88 ? 17.225 1.631 -12.096 1.00 90.56 88 ASN A C 1
ATOM 686 O O . ASN A 1 88 ? 16.925 2.111 -13.182 1.00 90.56 88 ASN A O 1
ATOM 690 N N . GLY A 1 89 ? 17.856 0.454 -12.004 1.00 90.81 89 GLY A N 1
ATOM 691 C CA . GLY A 1 89 ? 18.188 -0.387 -13.161 1.00 90.81 89 GLY A CA 1
ATOM 692 C C . GLY A 1 89 ? 17.083 -1.364 -13.585 1.00 90.81 89 GLY A C 1
ATOM 693 O O . GLY A 1 89 ? 17.251 -2.084 -14.569 1.00 90.81 89 GLY A O 1
ATOM 694 N N . ASP A 1 90 ? 15.976 -1.439 -12.844 1.00 93.94 90 ASP A N 1
ATOM 695 C CA . ASP A 1 90 ? 14.868 -2.344 -13.141 1.00 93.94 90 ASP A CA 1
ATOM 696 C C . ASP A 1 90 ? 13.919 -1.738 -14.185 1.00 93.94 90 ASP A C 1
ATOM 698 O O . ASP A 1 90 ? 13.573 -0.560 -14.136 1.00 93.94 90 ASP A O 1
ATOM 702 N N . LYS A 1 91 ? 13.443 -2.556 -15.130 1.00 92.06 91 LYS A N 1
ATOM 703 C CA . LYS A 1 91 ? 12.583 -2.085 -16.232 1.00 92.06 91 LYS A CA 1
ATOM 704 C C . LYS A 1 91 ? 11.205 -1.595 -15.776 1.00 92.06 91 LYS A C 1
ATOM 706 O O . LYS A 1 91 ? 10.566 -0.831 -16.495 1.00 92.06 91 LYS A O 1
ATOM 711 N N . ILE A 1 92 ? 10.715 -2.089 -14.643 1.00 92.25 92 ILE A N 1
ATOM 712 C CA . ILE A 1 92 ? 9.384 -1.787 -14.113 1.00 92.25 92 ILE A CA 1
ATOM 713 C C . ILE A 1 92 ? 9.510 -0.860 -12.908 1.00 92.25 92 ILE A C 1
ATOM 715 O O . ILE A 1 92 ? 8.830 0.161 -12.857 1.00 92.25 92 ILE A O 1
ATOM 719 N N . LEU A 1 93 ? 10.381 -1.207 -11.961 1.00 95.12 93 LEU A N 1
ATOM 720 C CA . LEU A 1 93 ? 10.579 -0.470 -10.717 1.00 95.12 93 LEU A CA 1
ATOM 721 C C . LEU A 1 93 ? 11.487 0.749 -10.876 1.00 95.12 93 LEU A C 1
ATOM 723 O O . LEU A 1 93 ? 11.436 1.618 -10.024 1.00 95.12 93 LEU A O 1
ATOM 727 N N . GLY A 1 94 ? 12.262 0.875 -11.955 1.00 96.19 94 GLY A N 1
ATOM 728 C CA . GLY A 1 94 ? 13.178 2.002 -12.188 1.00 96.19 94 GLY A CA 1
ATOM 729 C C . GLY A 1 94 ? 12.509 3.317 -12.580 1.00 96.19 94 GLY A C 1
ATOM 730 O O . GLY A 1 94 ? 13.136 4.168 -13.201 1.00 96.19 94 GLY A O 1
ATOM 731 N N . ARG A 1 95 ? 11.226 3.494 -12.260 1.00 95.81 95 ARG A N 1
ATOM 732 C CA . ARG A 1 95 ? 10.458 4.698 -12.583 1.00 95.81 95 ARG A CA 1
ATOM 733 C C . ARG A 1 95 ? 9.428 5.013 -11.497 1.00 95.81 95 ARG A C 1
ATOM 735 O O . ARG A 1 95 ? 8.999 4.107 -10.786 1.00 95.81 95 ARG A O 1
ATOM 742 N N . PRO A 1 96 ? 8.965 6.267 -11.389 1.00 96.19 96 PRO A N 1
ATOM 743 C CA . PRO A 1 96 ? 7.774 6.578 -10.606 1.00 96.19 96 PRO A CA 1
ATOM 744 C C . PRO A 1 96 ? 6.511 5.975 -11.246 1.00 96.19 96 PRO A C 1
ATOM 746 O O . PRO A 1 96 ? 6.520 5.495 -12.390 1.00 96.19 96 PRO A O 1
ATOM 749 N N . LEU A 1 97 ? 5.396 6.019 -10.512 1.00 97.12 97 LEU A N 1
ATOM 750 C CA . LEU A 1 97 ? 4.094 5.659 -11.071 1.00 97.12 97 LEU A CA 1
ATOM 751 C C . LEU A 1 97 ? 3.689 6.641 -12.169 1.00 97.12 97 LEU A C 1
ATOM 753 O O . LEU A 1 97 ? 3.861 7.852 -12.048 1.00 97.12 97 LEU A O 1
ATOM 757 N N . SER A 1 98 ? 3.100 6.099 -13.228 1.00 96.75 98 SER A N 1
ATOM 758 C CA . SER A 1 98 ? 2.446 6.903 -14.254 1.00 96.75 98 SER A CA 1
ATOM 759 C C . SER A 1 98 ? 1.090 7.409 -13.763 1.00 96.75 98 SER A C 1
ATOM 761 O O . SER A 1 98 ? 0.442 6.789 -12.916 1.00 96.75 98 SER A O 1
ATOM 763 N N . GLN A 1 99 ? 0.607 8.499 -14.359 1.00 96.69 99 GLN A N 1
ATOM 764 C CA . GLN A 1 99 ? -0.720 9.029 -14.042 1.00 96.69 99 GLN A CA 1
ATOM 765 C C . GLN A 1 99 ? -1.840 8.008 -14.309 1.00 96.69 99 GLN A C 1
ATOM 767 O O . GLN A 1 99 ? -2.810 7.947 -13.558 1.00 96.69 99 GLN A O 1
ATOM 772 N N . ILE A 1 100 ? -1.677 7.171 -15.340 1.00 97.38 100 ILE A N 1
ATOM 773 C CA . ILE A 1 100 ? -2.615 6.092 -15.680 1.00 97.38 100 ILE A CA 1
ATOM 774 C C . ILE A 1 100 ? -2.660 5.046 -14.560 1.00 97.38 100 ILE A C 1
ATOM 776 O O . ILE A 1 100 ? -3.737 4.630 -14.151 1.00 97.38 100 ILE A O 1
ATOM 780 N N . GLU A 1 101 ? -1.508 4.639 -14.021 1.00 97.50 101 GLU A N 1
ATOM 781 C CA . GLU A 1 101 ? -1.463 3.695 -12.897 1.00 97.50 101 GLU A CA 1
ATOM 782 C C . GLU A 1 101 ? -2.099 4.274 -11.632 1.00 97.50 101 GLU A C 1
ATOM 784 O O . GLU A 1 101 ? -2.817 3.566 -10.927 1.00 97.50 101 GLU A O 1
ATOM 789 N N . ILE A 1 102 ? -1.860 5.558 -11.356 1.00 97.38 102 ILE A N 1
ATOM 790 C CA . ILE A 1 102 ? -2.470 6.253 -10.219 1.00 97.38 102 ILE A CA 1
ATOM 791 C C . ILE A 1 102 ? -3.994 6.265 -10.362 1.00 97.38 102 ILE A C 1
ATOM 793 O O . ILE A 1 102 ? -4.694 5.941 -9.403 1.00 97.38 102 ILE A O 1
ATOM 797 N N . GLU A 1 103 ? -4.519 6.605 -11.541 1.00 97.69 103 GLU A N 1
ATOM 798 C CA . GLU A 1 103 ? -5.968 6.631 -11.757 1.00 97.69 103 GLU A CA 1
ATOM 799 C C . GLU A 1 103 ? -6.579 5.229 -11.705 1.00 97.69 103 GLU A C 1
ATOM 801 O O . GLU A 1 103 ? -7.589 5.029 -11.033 1.00 97.69 103 GLU A O 1
ATOM 806 N N . ASN A 1 104 ? -5.920 4.232 -12.300 1.00 97.56 104 ASN A N 1
ATOM 807 C CA . ASN A 1 104 ? -6.353 2.837 -12.219 1.00 97.56 104 ASN A CA 1
ATOM 808 C C . ASN A 1 104 ? -6.419 2.347 -10.767 1.00 97.56 104 ASN A C 1
ATOM 810 O O . ASN A 1 104 ? -7.360 1.649 -10.402 1.00 97.56 104 ASN A O 1
ATOM 814 N N . LEU A 1 105 ? -5.456 2.723 -9.920 1.00 96.88 105 LEU A N 1
ATOM 815 C CA . LEU A 1 105 ? -5.482 2.388 -8.494 1.00 96.88 105 LEU A CA 1
ATOM 816 C C . LEU A 1 105 ? -6.617 3.075 -7.751 1.00 96.88 105 LEU A C 1
ATOM 818 O O . LEU A 1 105 ? -7.276 2.440 -6.932 1.00 96.88 105 LEU A O 1
ATOM 822 N N . LYS A 1 106 ? -6.851 4.360 -8.025 1.00 96.69 106 LYS A N 1
ATOM 823 C CA . LYS A 1 106 ? -7.965 5.097 -7.423 1.00 96.69 106 LYS A CA 1
ATOM 824 C C . LYS A 1 106 ? -9.305 4.487 -7.818 1.00 96.69 106 LYS A C 1
ATOM 826 O O . LYS A 1 106 ? -10.151 4.300 -6.950 1.00 96.69 106 LYS A O 1
ATOM 831 N N . GLN A 1 107 ? -9.487 4.147 -9.094 1.00 97.62 107 GLN A N 1
ATOM 832 C CA . GLN A 1 107 ? -10.702 3.488 -9.565 1.00 97.62 107 GLN A CA 1
ATOM 833 C C . GLN A 1 107 ? -10.860 2.107 -8.934 1.00 97.62 107 GLN A C 1
ATOM 835 O O . GLN A 1 107 ? -11.902 1.820 -8.363 1.00 97.62 107 GLN A O 1
ATOM 840 N N . MET A 1 108 ? -9.797 1.306 -8.918 1.00 97.44 108 MET A N 1
ATOM 841 C CA . MET A 1 108 ? -9.794 -0.005 -8.273 1.00 97.44 108 MET A CA 1
ATOM 842 C C . MET A 1 108 ? -10.165 0.077 -6.787 1.00 97.44 108 MET A C 1
ATOM 844 O O . MET A 1 108 ? -10.926 -0.752 -6.301 1.00 97.44 108 MET A O 1
ATOM 848 N N . ALA A 1 109 ? -9.663 1.079 -6.064 1.00 97.00 109 ALA A N 1
ATOM 849 C CA . ALA A 1 109 ? -10.015 1.296 -4.666 1.00 97.00 109 ALA A CA 1
ATOM 850 C C . ALA A 1 109 ? -11.503 1.629 -4.484 1.00 97.00 109 ALA A C 1
ATOM 852 O O . ALA A 1 109 ? -12.131 1.116 -3.557 1.00 97.00 109 ALA A O 1
ATOM 853 N N . ARG A 1 110 ? -12.068 2.452 -5.382 1.00 95.88 110 ARG A N 1
ATOM 854 C CA . ARG A 1 110 ? -13.507 2.755 -5.420 1.00 95.88 110 ARG A CA 1
ATOM 855 C C . ARG A 1 110 ? -14.334 1.502 -5.705 1.00 95.88 110 ARG A C 1
ATOM 857 O O . ARG A 1 110 ? -15.302 1.264 -4.995 1.00 95.88 110 ARG A O 1
ATOM 864 N N . ASP A 1 111 ? -13.921 0.694 -6.680 1.00 97.56 111 ASP A N 1
ATOM 865 C CA . ASP A 1 111 ? -14.629 -0.526 -7.085 1.00 97.56 111 ASP A CA 1
ATOM 866 C C . ASP A 1 111 ? -14.619 -1.596 -5.982 1.00 97.56 111 ASP A C 1
ATOM 868 O O . ASP A 1 111 ? -15.611 -2.289 -5.780 1.00 97.56 111 ASP A O 1
ATOM 872 N N . ILE A 1 112 ? -13.504 -1.722 -5.253 1.00 97.50 112 ILE A N 1
ATOM 873 C CA . ILE A 1 112 ? -13.386 -2.623 -4.095 1.00 97.50 112 ILE A CA 1
ATOM 874 C C . ILE A 1 112 ? -14.206 -2.105 -2.905 1.00 97.50 112 ILE A C 1
ATOM 876 O O . ILE A 1 112 ? -14.659 -2.898 -2.086 1.00 97.50 112 ILE A O 1
ATOM 880 N N . GLY A 1 113 ? -14.390 -0.786 -2.789 1.00 96.19 113 GLY A N 1
ATOM 881 C CA . GLY A 1 113 ? -15.058 -0.170 -1.642 1.00 96.19 113 GLY A CA 1
ATOM 882 C C . GLY A 1 113 ? -14.186 -0.128 -0.384 1.00 96.19 113 GLY A C 1
ATOM 883 O O . GLY A 1 113 ? -14.704 -0.151 0.731 1.00 96.19 113 GLY A O 1
ATOM 884 N N . VAL A 1 114 ? -12.857 -0.078 -0.537 1.00 96.19 114 VAL A N 1
ATOM 885 C CA . VAL A 1 114 ? -11.946 0.048 0.612 1.00 96.19 114 VAL A CA 1
ATOM 886 C C . VAL A 1 114 ? -12.137 1.410 1.294 1.00 96.19 114 VAL A C 1
ATOM 888 O O . VAL A 1 114 ? -12.307 2.431 0.624 1.00 96.19 114 VAL A O 1
ATOM 891 N N . ASN A 1 115 ? -12.082 1.444 2.627 1.00 94.25 115 ASN A N 1
ATOM 892 C CA . ASN A 1 115 ? -12.204 2.677 3.406 1.00 94.25 115 ASN A CA 1
ATOM 893 C C . ASN A 1 115 ? -10.984 3.585 3.186 1.00 94.25 115 ASN A C 1
ATOM 895 O O . ASN A 1 115 ? -9.980 3.484 3.885 1.00 94.25 115 ASN A O 1
ATOM 899 N N . LEU A 1 116 ? -11.035 4.444 2.170 1.00 92.81 116 LEU A N 1
ATOM 900 C CA . LEU A 1 116 ? -9.929 5.331 1.827 1.00 92.81 116 LEU A CA 1
ATOM 901 C C . LEU A 1 116 ? -9.683 6.367 2.925 1.00 92.81 116 LEU A C 1
ATO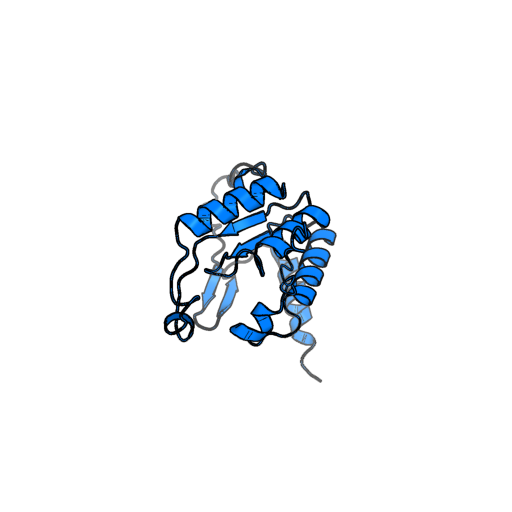M 903 O O . LEU A 1 116 ? -10.601 7.046 3.370 1.00 92.81 116 LEU A O 1
ATOM 907 N N . TYR A 1 117 ? -8.412 6.578 3.272 1.00 88.06 117 TYR A N 1
ATOM 908 C CA . TYR A 1 117 ? -7.991 7.566 4.274 1.00 88.06 117 TYR A CA 1
ATOM 909 C C . TYR A 1 117 ? -8.507 8.988 4.003 1.00 88.06 117 TYR A C 1
ATOM 911 O O . TYR A 1 117 ? -8.791 9.731 4.932 1.00 88.06 117 TYR A O 1
ATOM 919 N N . GLN A 1 118 ? -8.686 9.357 2.733 1.00 80.88 118 GLN A N 1
ATOM 920 C CA . GLN A 1 118 ? -9.254 10.651 2.331 1.00 80.88 118 GLN A CA 1
ATOM 921 C C . GLN A 1 118 ? -10.717 10.831 2.762 1.00 80.88 118 GLN A C 1
ATOM 923 O O . GLN A 1 118 ? -11.165 11.962 2.924 1.00 80.88 118 GLN A O 1
ATOM 928 N N . ASN A 1 119 ? -11.438 9.724 2.943 1.00 75.31 119 ASN A N 1
ATOM 929 C CA . ASN A 1 119 ? -12.840 9.692 3.346 1.00 75.31 119 ASN A CA 1
ATOM 930 C C . ASN A 1 119 ? -12.998 9.455 4.852 1.00 75.31 119 ASN A C 1
ATOM 932 O O . ASN A 1 119 ? -14.103 9.594 5.375 1.00 75.31 119 ASN A O 1
ATOM 936 N N . ALA A 1 120 ? -11.922 9.067 5.544 1.00 61.94 120 ALA A N 1
ATOM 937 C CA . ALA A 1 120 ? -11.971 8.821 6.971 1.00 61.94 120 ALA A CA 1
ATOM 938 C C . ALA A 1 120 ? -12.282 10.140 7.697 1.00 61.94 120 ALA A C 1
ATOM 940 O O . ALA A 1 120 ? -11.628 11.153 7.417 1.00 61.94 120 ALA A O 1
ATOM 941 N N . PRO A 1 121 ? -13.264 10.162 8.619 1.00 54.41 121 PRO A N 1
ATOM 942 C CA . PRO A 1 121 ? -13.486 11.336 9.445 1.00 54.41 121 PRO A CA 1
ATOM 943 C C . PRO A 1 121 ? -12.173 11.644 10.163 1.00 54.41 121 PRO A C 1
ATOM 945 O O . PRO A 1 121 ? -11.605 10.769 10.818 1.00 54.41 121 PRO A O 1
ATOM 948 N N . ARG A 1 122 ? -11.659 12.870 10.011 1.00 50.31 122 ARG A N 1
ATOM 949 C CA . ARG A 1 122 ? -10.532 13.317 10.832 1.00 50.31 122 ARG A CA 1
ATOM 950 C C . ARG A 1 122 ? -11.001 13.252 12.278 1.00 50.31 122 ARG A C 1
ATOM 952 O O . ARG A 1 122 ? -11.867 14.031 12.672 1.00 50.31 122 ARG A O 1
ATOM 959 N N . GLN A 1 123 ? -10.497 12.287 13.039 1.00 43.75 123 GLN A N 1
ATOM 960 C CA . GLN A 1 123 ? -10.742 12.266 14.469 1.00 43.75 123 GLN A CA 1
ATOM 961 C C . GLN A 1 123 ? -9.962 13.433 15.077 1.00 43.75 123 GLN A C 1
ATOM 963 O O . GLN A 1 123 ? -8.736 13.412 15.120 1.00 43.75 123 GLN A O 1
ATOM 968 N N . GLY A 1 124 ? -10.704 14.465 15.478 1.00 46.88 124 GLY A N 1
ATOM 969 C CA . GLY A 1 124 ? -10.186 15.643 16.164 1.00 46.88 124 GLY A CA 1
ATOM 970 C C . GLY A 1 124 ? -9.641 16.738 15.247 1.00 46.88 124 GLY A C 1
ATOM 971 O O . GLY A 1 124 ? -9.098 16.503 14.165 1.00 46.88 124 GLY A O 1
ATOM 972 N N . GLU A 1 125 ? -9.769 17.974 15.725 1.00 35.03 125 GLU A N 1
ATOM 973 C CA . GLU A 1 125 ? -8.821 19.037 15.399 1.00 35.03 125 GLU A CA 1
ATOM 974 C C . GLU A 1 125 ? -7.400 18.495 15.644 1.00 35.03 125 GLU A C 1
ATOM 976 O O . GLU A 1 125 ? -7.216 17.651 16.528 1.00 35.03 125 GLU A O 1
ATOM 981 N N . THR A 1 126 ? -6.388 18.951 14.886 1.00 41.03 126 THR A N 1
ATOM 982 C CA . THR A 1 126 ? -4.983 18.819 15.332 1.00 41.03 126 THR A CA 1
ATOM 983 C C . THR A 1 126 ? -4.981 19.087 16.827 1.00 41.03 126 THR A C 1
ATOM 985 O O . THR A 1 126 ? -5.588 20.103 17.15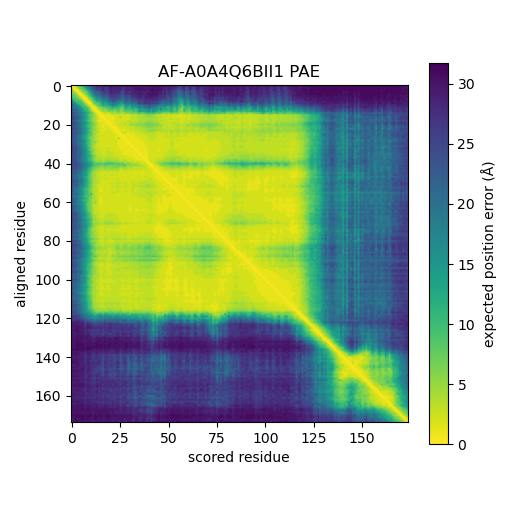9 1.00 41.03 126 THR A O 1
ATOM 988 N N . PRO A 1 127 ? -4.396 18.245 17.703 1.00 42.28 127 PRO A N 1
ATOM 989 C CA . PRO A 1 127 ? -4.406 18.512 19.131 1.00 42.28 127 PRO A CA 1
ATOM 990 C C . PRO A 1 127 ? -3.950 19.952 19.344 1.00 42.28 127 PRO A C 1
ATOM 992 O O . PRO A 1 127 ? -2.769 20.272 19.207 1.00 42.28 127 PRO A O 1
ATOM 995 N N . ILE A 1 128 ? -4.908 20.853 19.562 1.00 39.06 128 ILE A N 1
ATOM 996 C CA . ILE A 1 128 ? -4.599 22.207 19.950 1.00 39.06 128 ILE A CA 1
ATOM 997 C C . ILE A 1 128 ? -4.169 21.964 21.372 1.00 39.06 128 ILE A C 1
ATOM 999 O O . ILE A 1 128 ? -4.966 21.518 22.197 1.00 39.06 128 ILE A O 1
ATOM 1003 N N . HIS A 1 129 ? -2.883 22.145 21.632 1.00 44.75 129 HIS A N 1
ATOM 1004 C CA . HIS A 1 129 ? -2.391 22.152 22.990 1.00 44.75 129 HIS A CA 1
ATOM 1005 C C . HIS A 1 129 ? -3.055 23.366 23.664 1.00 44.75 129 HIS A C 1
ATOM 1007 O O . HIS A 1 129 ? -2.549 24.479 23.609 1.00 44.75 129 HIS A O 1
ATOM 1013 N N . THR A 1 130 ? -4.271 23.179 24.187 1.00 39.78 130 THR A N 1
ATOM 1014 C CA . THR A 1 130 ? -5.068 24.196 24.890 1.00 39.78 130 THR A CA 1
ATOM 1015 C C . THR A 1 130 ? -4.603 24.361 26.326 1.00 39.78 130 THR A C 1
ATOM 1017 O O . THR A 1 130 ? -5.115 25.226 27.036 1.00 39.78 130 THR A O 1
ATOM 1020 N N . ALA A 1 131 ? -3.628 23.555 26.764 1.00 44.31 131 ALA A N 1
ATOM 1021 C CA . ALA A 1 131 ? -2.848 23.916 27.929 1.00 44.31 131 ALA A CA 1
ATOM 1022 C C . ALA A 1 131 ? -2.245 25.299 27.638 1.00 44.31 131 ALA A C 1
ATOM 1024 O O . ALA A 1 131 ? -1.661 25.474 26.563 1.00 44.31 131 ALA A O 1
ATOM 1025 N N . PRO A 1 132 ? -2.418 26.291 28.532 1.00 42.12 132 PRO A N 1
ATOM 1026 C CA . PRO A 1 132 ? -1.735 27.563 28.372 1.00 42.12 132 PRO A CA 1
ATOM 1027 C C . PRO A 1 132 ? -0.272 27.246 28.097 1.00 42.12 132 PRO A C 1
ATOM 1029 O O . PRO A 1 132 ? 0.289 26.380 28.767 1.00 42.12 132 PRO A O 1
ATOM 1032 N N . ALA A 1 133 ? 0.307 27.879 27.078 1.00 44.81 133 ALA A N 1
ATOM 1033 C CA . ALA A 1 133 ? 1.724 27.760 26.802 1.00 44.81 133 ALA A CA 1
ATOM 1034 C C . ALA A 1 133 ? 2.481 28.227 28.052 1.00 44.81 133 ALA A C 1
ATOM 1036 O O . ALA A 1 133 ? 2.793 29.407 28.209 1.00 44.81 133 ALA A O 1
ATOM 1037 N N . LEU A 1 134 ? 2.745 27.304 28.974 1.00 44.94 134 LEU A N 1
ATOM 1038 C CA . LEU A 1 134 ? 3.839 27.431 29.901 1.00 44.94 134 LEU A CA 1
ATOM 1039 C C . LEU A 1 134 ? 5.049 27.425 28.984 1.00 44.94 134 LEU A C 1
ATOM 1041 O O . LEU A 1 134 ? 5.370 26.424 28.347 1.00 44.94 134 LEU A O 1
ATOM 1045 N N . VAL A 1 135 ? 5.631 28.606 28.804 1.00 40.09 135 VAL A N 1
ATOM 1046 C CA . VAL A 1 135 ? 6.896 28.779 28.104 1.00 40.09 135 VAL A CA 1
ATOM 1047 C C . VAL A 1 135 ? 7.863 27.736 28.675 1.00 40.09 135 VAL A C 1
ATOM 1049 O O . VAL A 1 135 ? 8.291 27.874 29.818 1.00 40.09 135 VAL A O 1
ATOM 1052 N N . GLY A 1 136 ? 8.160 26.676 27.911 1.00 46.09 136 GLY A N 1
ATOM 1053 C CA . GLY A 1 136 ? 9.163 25.677 28.291 1.00 46.09 136 GLY A CA 1
ATOM 1054 C C . GLY A 1 136 ? 8.803 24.186 28.259 1.00 46.09 136 GLY A C 1
ATOM 1055 O O . GLY A 1 136 ? 9.638 23.417 28.735 1.00 46.09 136 GLY A O 1
ATOM 1056 N N . GLU A 1 137 ? 7.670 23.739 27.710 1.00 48.31 137 GLU A N 1
ATOM 1057 C CA . GLU A 1 137 ? 7.378 22.293 27.576 1.00 48.31 137 GLU A CA 1
ATOM 1058 C C . GLU A 1 137 ? 7.228 21.863 26.110 1.00 48.31 137 GLU A C 1
ATOM 1060 O O . GLU A 1 137 ? 6.153 21.543 25.614 1.00 48.31 137 GLU A O 1
ATOM 1065 N N . THR A 1 138 ? 8.349 21.880 25.386 1.00 46.09 138 THR A N 1
ATOM 1066 C CA . THR A 1 138 ? 8.526 21.100 24.157 1.00 46.09 138 THR A CA 1
ATOM 1067 C C . THR A 1 138 ? 9.256 19.804 24.504 1.00 46.09 138 THR A C 1
ATOM 1069 O O . THR A 1 138 ? 10.280 19.820 25.190 1.00 46.09 138 THR A O 1
ATOM 1072 N N . MET A 1 139 ? 8.719 18.670 24.054 1.00 54.38 139 MET A N 1
ATOM 1073 C CA . MET A 1 139 ? 9.415 17.387 24.099 1.00 54.38 139 MET A CA 1
ATOM 1074 C C . MET A 1 139 ? 10.321 17.300 22.872 1.00 54.38 139 MET A C 1
ATOM 1076 O O . MET A 1 139 ? 9.820 17.139 21.757 1.00 54.38 139 MET A O 1
ATOM 1080 N N . ASP A 1 140 ? 11.638 17.407 23.052 1.00 58.03 140 ASP A N 1
ATOM 1081 C CA . ASP A 1 140 ? 12.545 17.234 21.920 1.00 58.03 140 ASP A CA 1
ATOM 1082 C C . ASP A 1 140 ? 12.807 15.739 21.711 1.00 58.03 140 ASP A C 1
ATOM 1084 O O . ASP A 1 140 ? 13.377 15.037 22.555 1.00 58.03 140 ASP A O 1
ATOM 1088 N N . ILE A 1 141 ? 12.356 15.245 20.560 1.00 68.56 141 ILE A N 1
ATOM 1089 C CA . ILE A 1 141 ? 12.712 13.924 20.054 1.00 68.56 141 ILE A CA 1
ATOM 1090 C C . ILE A 1 141 ? 13.916 14.111 19.137 1.00 68.56 141 ILE A C 1
ATOM 1092 O O . ILE A 1 141 ? 13.817 14.763 18.097 1.00 68.56 141 ILE A O 1
ATOM 1096 N N . VAL A 1 142 ? 15.048 13.517 19.507 1.00 60.19 142 VAL A N 1
ATOM 1097 C CA . VAL A 1 142 ? 16.250 13.478 18.669 1.00 60.19 142 VAL A CA 1
ATOM 1098 C C . VAL A 1 142 ? 16.364 12.094 18.051 1.00 60.19 142 VAL A C 1
ATOM 1100 O O . VAL A 1 142 ? 16.445 11.095 18.763 1.00 60.19 142 VAL A O 1
ATOM 1103 N N . ILE A 1 143 ? 16.374 12.036 16.722 1.00 73.00 143 ILE A N 1
ATOM 1104 C CA . ILE A 1 143 ? 16.689 10.822 15.969 1.00 73.00 143 ILE A CA 1
ATOM 1105 C C . ILE A 1 143 ? 18.133 10.964 15.495 1.00 73.00 143 ILE A C 1
ATOM 1107 O O . ILE A 1 143 ? 18.441 11.863 14.712 1.00 73.00 143 ILE A O 1
ATOM 1111 N N . HIS A 1 144 ? 19.011 10.111 16.011 1.00 63.34 144 HIS A N 1
ATOM 1112 C CA . HIS A 1 144 ? 20.429 10.084 15.658 1.00 63.34 144 HIS A CA 1
ATOM 1113 C C . HIS A 1 144 ? 20.632 9.465 14.271 1.00 63.34 144 HIS A C 1
ATOM 1115 O O . HIS A 1 144 ? 19.778 8.737 13.760 1.00 63.34 144 HIS A O 1
ATOM 1121 N N . ASP A 1 145 ? 21.781 9.740 13.662 1.00 51.84 145 ASP A N 1
ATOM 1122 C CA . ASP A 1 145 ? 22.183 9.191 12.360 1.00 51.84 145 ASP A CA 1
ATOM 1123 C C . ASP A 1 145 ? 22.319 7.656 12.357 1.00 51.84 145 ASP A C 1
ATOM 1125 O O . ASP A 1 145 ? 22.150 7.015 11.320 1.00 51.84 145 ASP A O 1
ATOM 1129 N N . ASP A 1 146 ? 22.548 7.063 13.527 1.00 51.66 146 ASP A N 1
ATOM 1130 C CA . ASP A 1 146 ? 22.566 5.620 13.771 1.00 51.66 146 ASP A CA 1
ATOM 1131 C C . ASP A 1 146 ? 21.188 5.011 14.094 1.00 51.66 146 ASP A C 1
ATOM 1133 O O . ASP A 1 146 ? 21.078 3.817 14.381 1.00 51.66 146 ASP A O 1
ATOM 1137 N N . GLY A 1 147 ? 20.123 5.816 14.028 1.00 48.81 147 GLY A N 1
ATOM 1138 C CA . GLY A 1 147 ? 18.744 5.382 14.235 1.00 48.81 147 GLY A CA 1
ATOM 1139 C C . GLY A 1 147 ? 18.314 5.286 15.698 1.00 48.81 147 GLY A C 1
ATOM 1140 O O . GLY A 1 147 ? 17.178 4.882 15.961 1.00 48.81 147 GLY A O 1
ATOM 1141 N N . ARG A 1 148 ? 19.162 5.669 16.664 1.00 60.00 148 ARG A N 1
ATOM 1142 C CA . ARG A 1 148 ? 18.726 5.809 18.058 1.00 60.00 148 ARG A CA 1
ATOM 1143 C C . ARG A 1 148 ? 17.717 6.947 18.185 1.00 60.00 148 ARG A C 1
ATOM 1145 O O . ARG A 1 148 ? 17.862 7.998 17.568 1.00 60.00 148 ARG A O 1
ATOM 1152 N N . VAL A 1 149 ? 16.710 6.744 19.029 1.00 64.38 149 VAL A N 1
ATOM 1153 C CA . VAL A 1 149 ? 15.731 7.776 19.385 1.00 64.38 149 VAL A CA 1
ATOM 1154 C C . VAL A 1 149 ? 15.990 8.188 20.826 1.00 64.38 149 VAL A C 1
ATOM 1156 O O . VAL A 1 149 ? 15.953 7.354 21.729 1.00 64.38 149 VAL A O 1
ATOM 1159 N N . SER A 1 150 ? 16.279 9.465 21.045 1.00 62.72 150 SER A N 1
ATOM 1160 C CA . SER A 1 150 ? 16.452 10.045 22.372 1.00 62.72 150 SER A CA 1
ATOM 1161 C C . SER A 1 150 ? 15.313 10.999 22.680 1.00 62.72 150 SER A C 1
ATOM 1163 O O . SER A 1 150 ? 15.013 11.901 21.901 1.00 62.72 150 SER A O 1
ATOM 1165 N N . PHE A 1 151 ? 14.720 10.813 23.853 1.00 69.88 151 PHE A N 1
ATOM 1166 C CA . PHE A 1 151 ? 13.814 11.773 24.464 1.00 69.88 151 PHE A CA 1
ATOM 1167 C C . PHE A 1 151 ? 14.657 12.608 25.424 1.00 69.88 151 PHE A C 1
ATOM 1169 O O . PHE A 1 151 ? 15.142 12.087 26.428 1.00 69.88 151 PHE A O 1
ATOM 1176 N N . THR A 1 152 ? 14.918 13.872 25.095 1.00 60.81 152 THR A N 1
ATOM 1177 C CA . THR A 1 152 ? 15.809 14.725 25.911 1.00 60.81 152 THR A CA 1
ATOM 1178 C C . THR A 1 152 ? 15.106 15.298 27.140 1.00 60.81 152 THR A C 1
ATOM 1180 O O . THR A 1 152 ? 15.764 15.753 28.075 1.00 60.81 152 THR A O 1
ATOM 1183 N N . ARG A 1 153 ? 13.770 15.244 27.163 1.00 59.12 153 ARG A N 1
ATOM 1184 C CA . ARG A 1 153 ? 12.931 15.638 28.291 1.00 59.12 153 ARG A CA 1
ATOM 1185 C C . ARG A 1 153 ? 11.689 14.754 28.327 1.00 59.12 153 ARG A C 1
ATOM 1187 O O . ARG A 1 153 ? 10.949 14.702 27.352 1.00 59.12 153 ARG A O 1
ATOM 1194 N N . LEU A 1 154 ? 11.487 14.044 29.434 1.00 56.88 154 LEU A N 1
ATOM 1195 C CA . LEU A 1 154 ? 10.336 13.167 29.642 1.00 56.88 154 LEU A CA 1
ATOM 1196 C C . LEU A 1 154 ? 9.431 13.763 30.709 1.00 56.88 154 LEU A C 1
ATOM 1198 O O . LEU A 1 154 ? 9.889 14.103 31.800 1.00 56.88 154 LEU A O 1
ATOM 1202 N N . GLU A 1 155 ? 8.146 13.881 30.397 1.00 61.66 155 GLU A N 1
ATOM 1203 C CA . GLU A 1 155 ? 7.151 14.252 31.394 1.00 61.66 155 GLU A CA 1
ATOM 1204 C C . GLU A 1 155 ? 6.848 13.083 32.335 1.00 61.66 155 GLU A C 1
ATOM 1206 O O . GLU A 1 155 ? 6.966 11.910 31.970 1.00 61.66 155 GLU A O 1
ATOM 1211 N N . GLY A 1 156 ? 6.410 13.398 33.558 1.00 56.44 156 GLY A N 1
ATOM 1212 C CA . GLY A 1 156 ? 6.104 12.395 34.585 1.00 56.44 156 GLY A CA 1
ATOM 1213 C C . GLY A 1 156 ? 5.052 11.365 34.153 1.00 56.44 156 GLY A C 1
ATOM 1214 O O . GLY A 1 156 ? 5.107 10.214 34.582 1.00 56.44 156 GLY A O 1
ATOM 1215 N N . SER A 1 157 ? 4.145 11.744 33.248 1.00 61.66 157 SER A N 1
ATOM 1216 C CA . SER A 1 157 ? 3.147 10.861 32.629 1.00 61.66 157 SER A CA 1
ATOM 1217 C C . SER A 1 157 ? 3.767 9.751 31.767 1.00 61.66 157 SER A C 1
ATOM 1219 O O . SER A 1 157 ? 3.167 8.690 31.604 1.00 61.66 157 SER A O 1
ATOM 1221 N N . MET A 1 158 ? 4.985 9.955 31.255 1.00 59.47 158 MET A N 1
ATOM 1222 C CA . MET A 1 158 ? 5.693 9.022 30.375 1.00 59.47 158 MET A CA 1
ATOM 1223 C C . MET A 1 158 ? 6.724 8.150 31.102 1.00 59.47 158 MET A C 1
ATOM 1225 O O . MET A 1 158 ? 7.283 7.239 30.491 1.00 59.47 158 MET A O 1
ATOM 1229 N N . LEU A 1 159 ? 6.946 8.346 32.408 1.00 63.44 159 LEU A N 1
ATOM 1230 C CA . LEU A 1 159 ? 7.836 7.481 33.200 1.00 63.44 159 LEU A CA 1
ATOM 1231 C C . LEU A 1 159 ? 7.396 6.009 33.170 1.00 63.44 159 LEU A C 1
ATOM 1233 O O . LEU A 1 159 ? 8.232 5.110 33.189 1.00 63.44 159 LEU A O 1
ATOM 1237 N N . GLN A 1 160 ? 6.092 5.753 33.043 1.00 61.03 160 GLN A N 1
ATOM 1238 C CA . GLN A 1 160 ? 5.556 4.398 32.881 1.00 61.03 160 GLN A CA 1
ATOM 1239 C C . GLN A 1 160 ? 6.028 3.742 31.574 1.00 61.03 160 GLN A C 1
ATOM 1241 O O . GLN A 1 160 ? 6.296 2.545 31.542 1.00 61.03 160 GLN A O 1
ATOM 1246 N N . ILE A 1 161 ? 6.187 4.528 30.504 1.00 64.38 161 ILE A N 1
ATOM 1247 C CA . ILE A 1 161 ? 6.704 4.050 29.215 1.00 64.38 161 ILE A CA 1
ATOM 1248 C C . ILE A 1 161 ? 8.199 3.729 29.343 1.00 64.38 161 ILE A C 1
ATOM 1250 O O . ILE A 1 161 ? 8.630 2.685 28.857 1.00 64.38 161 ILE A O 1
ATOM 1254 N N . MET A 1 162 ? 8.979 4.563 30.049 1.00 61.03 162 MET A N 1
ATOM 1255 C CA . MET A 1 162 ? 10.387 4.252 30.346 1.00 61.03 162 MET A CA 1
ATOM 1256 C C . MET A 1 162 ? 10.539 2.938 31.108 1.00 61.03 162 MET A C 1
ATOM 1258 O O . MET A 1 162 ? 11.362 2.119 30.722 1.00 61.03 162 MET A O 1
ATOM 1262 N N . GLN A 1 163 ? 9.730 2.708 32.146 1.00 62.41 163 GLN A N 1
ATOM 1263 C CA . GLN A 1 163 ? 9.795 1.473 32.936 1.00 62.41 163 GLN A CA 1
ATOM 1264 C C . GLN A 1 163 ? 9.572 0.220 32.081 1.00 62.41 163 GLN A C 1
ATOM 1266 O O . GLN A 1 163 ? 10.243 -0.792 32.276 1.00 62.41 163 GLN A O 1
ATOM 1271 N N . VAL A 1 164 ? 8.666 0.293 31.102 1.00 70.56 164 VAL A N 1
ATOM 1272 C CA . VAL A 1 164 ? 8.440 -0.796 30.142 1.00 70.56 164 VAL A CA 1
ATOM 1273 C C . VAL A 1 164 ? 9.646 -0.974 29.217 1.00 70.56 164 VAL A C 1
ATOM 1275 O O . VAL A 1 164 ? 10.079 -2.103 28.998 1.00 70.56 164 VAL A O 1
ATOM 1278 N N . LEU A 1 165 ? 10.215 0.122 28.705 1.00 63.59 165 LEU A N 1
ATOM 1279 C CA . LEU A 1 165 ? 11.363 0.085 27.793 1.00 63.59 165 LEU A CA 1
ATOM 1280 C C . LEU A 1 165 ? 12.645 -0.426 28.474 1.00 63.59 165 LEU A C 1
ATOM 1282 O O . LEU A 1 165 ? 13.354 -1.254 27.900 1.00 63.59 165 LEU A O 1
ATOM 1286 N N . GLU A 1 166 ? 12.917 0.002 29.706 1.00 63.88 166 GLU A N 1
ATOM 1287 C CA . GLU A 1 166 ? 14.041 -0.478 30.518 1.00 63.88 166 GLU A CA 1
ATOM 1288 C C . GLU A 1 166 ? 13.847 -1.937 30.950 1.00 63.88 166 GLU A C 1
ATOM 1290 O O . GLU A 1 166 ? 14.793 -2.723 30.908 1.00 63.88 166 GLU A O 1
ATOM 1295 N N . GLY A 1 167 ? 12.611 -2.338 31.267 1.00 54.03 167 GLY A N 1
ATOM 1296 C CA . GLY A 1 167 ? 12.265 -3.730 31.567 1.00 54.03 167 GLY A CA 1
ATOM 1297 C C . GLY A 1 167 ? 12.470 -4.692 30.390 1.00 54.03 167 GLY A C 1
ATOM 1298 O O . GLY A 1 167 ? 12.698 -5.879 30.602 1.00 54.03 167 GLY A O 1
ATOM 1299 N N . SER A 1 168 ? 12.445 -4.198 29.148 1.00 50.19 168 SER A N 1
ATOM 1300 C CA . SER A 1 168 ? 12.797 -4.987 27.958 1.00 50.19 168 SER A CA 1
ATOM 1301 C C . SER A 1 168 ? 14.303 -5.066 27.668 1.00 50.19 168 SER A C 1
ATOM 1303 O O . SER A 1 168 ? 14.721 -5.937 26.905 1.00 50.19 168 SER A O 1
ATOM 1305 N N . ALA A 1 169 ? 15.132 -4.210 28.276 1.00 46.19 169 ALA A N 1
ATOM 1306 C CA . ALA A 1 169 ? 16.588 -4.228 28.094 1.00 46.19 169 ALA A CA 1
ATOM 1307 C C . ALA A 1 169 ? 17.296 -5.281 28.970 1.00 46.19 169 ALA A C 1
ATOM 1309 O O . ALA A 1 169 ? 18.405 -5.703 28.650 1.00 46.19 169 ALA A O 1
ATOM 1310 N N . SER A 1 170 ? 16.658 -5.753 30.043 1.00 43.59 170 SER A N 1
ATOM 1311 C CA . SER A 1 170 ? 17.217 -6.736 30.985 1.00 43.59 170 SER A CA 1
ATOM 1312 C C . SER A 1 170 ? 17.020 -8.208 30.582 1.00 43.59 170 SER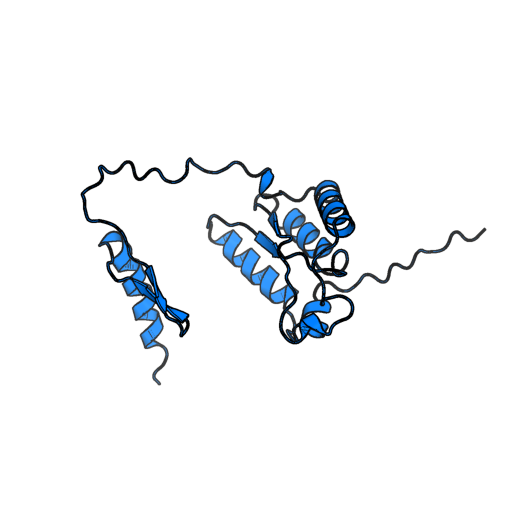 A C 1
ATOM 1314 O O . SER A 1 170 ? 17.443 -9.094 31.315 1.00 43.59 170 SER A O 1
ATOM 1316 N N . MET A 1 171 ? 16.447 -8.494 29.405 1.00 42.03 171 MET A N 1
ATOM 1317 C CA . MET A 1 171 ? 16.289 -9.859 28.858 1.00 42.03 171 MET A CA 1
ATOM 1318 C C . MET A 1 171 ? 17.302 -10.223 27.752 1.00 42.03 171 MET A C 1
ATOM 1320 O O . MET A 1 171 ? 17.074 -11.153 26.979 1.00 42.03 171 MET A O 1
ATOM 1324 N N . GLN A 1 172 ? 18.431 -9.517 27.659 1.00 42.62 172 GLN A N 1
ATOM 1325 C CA . GLN A 1 172 ? 19.585 -9.952 26.862 1.00 42.62 172 GLN A CA 1
ATOM 1326 C C . GLN A 1 172 ? 20.837 -9.957 27.736 1.00 42.62 172 GLN A C 1
ATOM 1328 O O . GLN A 1 172 ? 21.625 -9.016 27.736 1.00 42.62 172 GLN A O 1
ATOM 1333 N N . GLY A 1 173 ? 20.992 -11.024 28.512 1.00 45.84 173 GLY A N 1
ATOM 1334 C CA . GLY A 1 173 ? 22.147 -11.212 29.376 1.00 45.84 173 GLY A CA 1
ATOM 1335 C C . GLY A 1 173 ? 22.034 -12.467 30.225 1.00 45.84 173 GLY A C 1
ATOM 1336 O O . GLY A 1 173 ? 22.013 -12.342 31.440 1.00 45.84 173 GLY A O 1
ATOM 1337 N N . GLU A 1 174 ? 21.944 -13.633 29.581 1.00 33.81 174 GLU A N 1
ATOM 1338 C CA . GLU A 1 174 ? 22.416 -14.936 30.084 1.00 33.81 174 GLU A CA 1
ATOM 1339 C C . GLU A 1 174 ? 22.685 -15.876 28.901 1.00 33.81 174 GLU A C 1
ATOM 1341 O O . GLU A 1 174 ? 21.856 -15.902 27.959 1.00 33.81 174 GLU A O 1
#

Foldseek 3Di:
DDPDPPCPPQQAAPPCCCVPVVDPCPVVVVLVVVLVVVVVVDQDAAEDEDAFPCQRRYVLVVQLSCCVRPQLHAYEYHQPQADDDPLCPDPGRVDGHDPVSVVVNVVSNVVSVRRHPVNRPPPDDPPPVPPPPPPPDDFDWDQDPVRDTDGPDDDPVCVVVVVVVVVVVVPPDD

Secondary structure (DSSP, 8-state):
----------PPTTHHHHHHS--TTHHHHHHHHHHHHHHTT----EEEE--TT-IIIIIHHHHHHHHHH-TTS-EEEE------GGGGGSTTTSSPPPHHHHHHHHHHHHHHT--BGGGS---SSS----S---TT----EEE-TTS-EEESS--GGGHHHHHHHHHHHTTS--

Nearest PDB structures (foldseek):
  5c0w-assembly1_K  TM=2.166E-01  e=8.978E-01  Saccharomyces cerevisiae S288C
  2vui-assembly1_B-2  TM=3.102E-01  e=2.292E+00  Rhodobacter capsulatus
  5k36-assembly1_J  TM=2.293E-01  e=2.802E+00  Saccharomyces cerevisiae S288C

Mean predicted aligned error: 14.28 Å

pLDDT: mean 76.4, std 21.92, range [30.06, 97.69]

Sequence (174 aa):
MEAGANNLKKARPGSCARKIGRIPRYFESVKAAIKYAAHSGADMVIRHLAMPGHLECCARPAMEWACENLPNVPFHLMFQYLPDYRANGDKILGRPLSQIEIENLKQMARDIGVNLYQNAPRQGETPIHTAPALVGETMDIVIHDDGRVSFTRLEGSMLQIMQVLEGSASMQGE

Solvent-accessible surface area (backbone atoms only — not comparable to full-atom values): 10807 Å² total; per-residue (Å²): 136,86,80,76,83,82,77,72,75,76,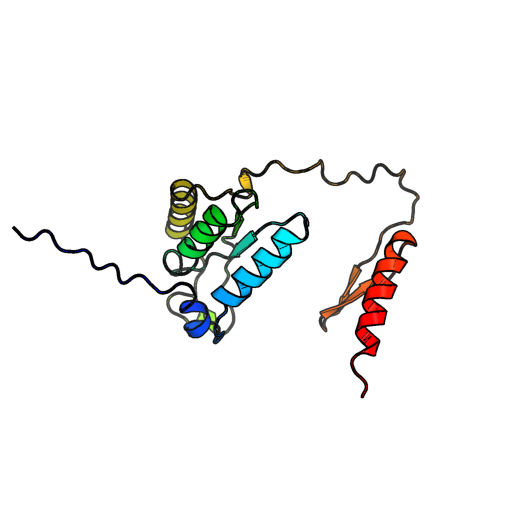58,59,70,39,54,60,38,36,72,74,70,65,34,75,65,46,51,61,53,50,52,52,52,54,50,55,49,58,73,71,72,56,92,65,70,50,76,44,75,49,54,40,95,34,51,76,42,47,48,46,55,50,43,54,48,38,34,75,76,40,55,88,43,27,37,37,82,35,74,82,45,73,49,55,80,76,34,48,79,36,95,52,46,36,40,56,59,50,74,67,58,53,50,51,50,56,50,50,39,60,74,70,60,37,38,40,40,91,72,46,78,74,83,64,71,77,84,70,77,76,64,76,82,64,89,84,79,74,71,49,75,45,72,46,98,88,69,50,77,43,71,81,52,79,57,83,87,48,50,65,55,50,54,54,56,56,63,63,61,73,77,75,85,131